Protein AF-A0A1C5BLR6-F1 (afdb_monomer)

Foldseek 3Di:
DDDDLVLLVLLLLQQVQLALCSSCVVVVHDSVVSVVSQVVVQVVLVHHQWDQDPRHIDGDPSVVVSNVVSVVVVVVVVLVVVQVVLVVVLVPDPPQAEAEEEEQDSVVVSVVVVVCCVVPVSYRYHYDHDNDPVVVVVCVVVVVHPYYDYDD

Sequence (152 aa):
MELELRHLKIIRAIAGAGSLTRAATVLGPPQPALSAQLRRIERALGGALFERGRHGVRTTALGELVLERTRIVLPAVSELQREAARFGRNQGEGERKRLRLGGTHGPLLGALVDRLADAAPGTAVTTCASWSERELAEMLKEGRLDFALSGS

Mean predicted aligned error: 10.97 Å

Solvent-accessible surface area (backbone atoms only — not comparable to full-atom values): 8626 Å² total; per-residue (Å²): 121,86,90,48,73,70,56,50,52,50,53,52,42,32,62,74,51,30,20,62,61,56,24,16,71,75,72,66,51,57,44,71,56,48,54,52,51,48,54,52,51,21,62,65,72,74,44,66,38,60,46,80,55,100,86,32,47,43,72,30,76,62,25,48,56,53,48,58,52,43,67,53,51,57,55,53,53,56,46,52,52,51,52,54,56,43,54,64,63,52,72,75,55,84,90,44,57,69,46,30,40,29,22,57,48,56,71,62,50,54,52,51,49,54,53,41,46,72,77,37,75,67,46,37,67,47,78,45,75,41,94,41,71,66,59,52,52,50,35,42,75,71,62,71,26,77,45,68,50,82,83,132

Secondary structure (DSSP, 8-state):
----HHHHHHHHHHHHHTSHHHHHHHH-S-HHHHHHHHHHHHHHTTS-SEEEETTEEEE-HHHHHHHHHHHHHHHHHHHHHHHHHHHHHHTT-TTPPEEEEEES-HHHHHHHHHHHHHH-TT-EEEEEE-S-HHHHHHHHHTTS-SEEE---

Radius of gyration: 20.46 Å; Cα contacts (8 Å, |Δi|>4): 181; chains: 1; bounding box: 45×29×60 Å

Nearest PDB structures (foldseek):
  1ixc-assembly1_B-2  TM=5.440E-01  e=8.383E-10  Cupriavidus necator
  5y2v-assembly1_C  TM=5.882E-01  e=9.262E-09  Synechocystis sp. PCC 6803 substr. Kazusa
  3fxq-assembly1_A  TM=5.449E-01  e=3.588E-09  Comamonas testosteroni
  2esn-assembly1_C  TM=5.027E-01  e=9.964E-07  Pseudomonas aeruginosa
  2esn-assembly1_D  TM=4.967E-01  e=1.652E-06  Pseudomonas aeruginosa

Structure (mmCIF, N/CA/C/O backbone):
data_AF-A0A1C5BLR6-F1
#
_entry.id   AF-A0A1C5BLR6-F1
#
loop_
_atom_site.group_PDB
_atom_site.id
_atom_site.type_symbol
_atom_site.label_atom_id
_atom_site.label_alt_id
_atom_site.label_comp_id
_atom_site.label_asym_id
_atom_site.label_entity_id
_atom_site.label_seq_id
_atom_site.pdbx_PDB_ins_code
_atom_site.Cartn_x
_atom_site.Cartn_y
_atom_site.Cartn_z
_atom_site.occupancy
_atom_site.B_iso_or_equiv
_atom_site.auth_seq_id
_atom_site.auth_comp_id
_atom_site.auth_asym_id
_atom_site.auth_atom_id
_atom_site.pdbx_PDB_model_num
ATOM 1 N N . MET A 1 1 ? 14.077 -12.676 -4.663 1.00 82.38 1 MET A N 1
ATOM 2 C CA . MET A 1 1 ? 13.802 -11.376 -4.010 1.00 82.38 1 MET A CA 1
ATOM 3 C C . MET A 1 1 ? 12.397 -11.467 -3.478 1.00 82.38 1 MET A C 1
ATOM 5 O O . MET A 1 1 ? 11.528 -11.835 -4.255 1.00 82.38 1 MET A O 1
ATOM 9 N N . GLU A 1 2 ? 12.193 -11.166 -2.205 1.00 86.31 2 GLU A N 1
ATOM 10 C CA . GLU A 1 2 ? 10.855 -11.126 -1.621 1.00 86.31 2 GLU A CA 1
ATOM 11 C C . GLU A 1 2 ? 10.142 -9.817 -1.996 1.00 86.31 2 GLU A C 1
ATOM 13 O O . GLU A 1 2 ? 10.771 -8.760 -2.139 1.00 86.31 2 GLU A O 1
ATOM 18 N N . LEU A 1 3 ? 8.836 -9.893 -2.245 1.00 92.75 3 LEU A N 1
ATOM 19 C CA . LEU A 1 3 ? 8.019 -8.725 -2.553 1.00 92.75 3 LEU A CA 1
ATOM 20 C C . LEU A 1 3 ? 7.668 -7.997 -1.249 1.00 92.75 3 LEU A C 1
ATOM 22 O O . LEU A 1 3 ? 7.255 -8.616 -0.281 1.00 92.75 3 LEU A O 1
ATOM 26 N N . GLU A 1 4 ? 7.782 -6.670 -1.238 1.00 95.00 4 GLU A N 1
ATOM 27 C CA . GLU A 1 4 ? 7.568 -5.849 -0.047 1.00 95.00 4 GLU A CA 1
ATOM 28 C C . GLU A 1 4 ? 6.640 -4.677 -0.376 1.00 95.00 4 GLU A C 1
ATOM 30 O O . GLU A 1 4 ? 6.538 -4.247 -1.528 1.00 95.00 4 GLU A O 1
ATOM 35 N N . LEU A 1 5 ? 6.030 -4.065 0.641 1.00 95.00 5 LEU A N 1
ATOM 36 C CA . LEU A 1 5 ? 5.112 -2.932 0.461 1.00 95.00 5 LEU A CA 1
ATOM 37 C C . LEU A 1 5 ? 5.758 -1.731 -0.241 1.00 95.00 5 LEU A C 1
ATOM 39 O O . LEU A 1 5 ? 5.093 -1.022 -0.999 1.00 95.00 5 LEU A O 1
ATOM 43 N N . ARG A 1 6 ? 7.062 -1.504 -0.035 1.00 94.00 6 ARG A N 1
ATOM 44 C CA . ARG A 1 6 ? 7.805 -0.461 -0.762 1.00 94.00 6 ARG A CA 1
ATOM 45 C C . ARG A 1 6 ? 7.823 -0.711 -2.272 1.00 94.00 6 ARG A C 1
ATOM 47 O O . ARG A 1 6 ? 7.756 0.242 -3.040 1.00 94.00 6 ARG A O 1
ATOM 54 N N . HIS A 1 7 ? 7.842 -1.973 -2.703 1.00 96.25 7 HIS A N 1
ATOM 55 C CA . HIS A 1 7 ? 7.795 -2.339 -4.118 1.00 96.25 7 HIS A CA 1
ATOM 56 C C . HIS A 1 7 ? 6.427 -1.999 -4.723 1.00 96.25 7 HIS A C 1
ATOM 58 O O . HIS A 1 7 ? 6.372 -1.412 -5.799 1.00 96.25 7 HIS A O 1
ATOM 64 N N . LEU A 1 8 ? 5.333 -2.244 -3.995 1.00 96.69 8 LEU A N 1
ATOM 65 C CA . LEU A 1 8 ? 3.986 -1.844 -4.426 1.00 96.69 8 LEU A CA 1
ATOM 66 C C . LEU A 1 8 ? 3.841 -0.317 -4.538 1.00 96.69 8 LEU A C 1
ATOM 68 O O . LEU A 1 8 ? 3.275 0.192 -5.506 1.00 96.69 8 LEU A O 1
ATOM 72 N N . LYS A 1 9 ? 4.410 0.435 -3.584 1.00 95.38 9 LYS A N 1
ATOM 73 C CA . LYS A 1 9 ? 4.449 1.908 -3.637 1.00 95.38 9 LYS A CA 1
ATOM 74 C C . LYS A 1 9 ? 5.200 2.412 -4.874 1.00 95.38 9 LYS A C 1
ATOM 76 O O . LYS A 1 9 ? 4.727 3.348 -5.515 1.00 95.38 9 LYS A O 1
ATOM 81 N N . ILE A 1 10 ? 6.317 1.773 -5.229 1.00 96.00 10 ILE A N 1
ATOM 82 C CA . ILE A 1 10 ? 7.096 2.091 -6.434 1.00 96.00 10 ILE A CA 1
ATOM 83 C C . ILE A 1 10 ? 6.279 1.845 -7.705 1.00 96.00 10 ILE A C 1
ATOM 85 O O . ILE A 1 10 ? 6.196 2.738 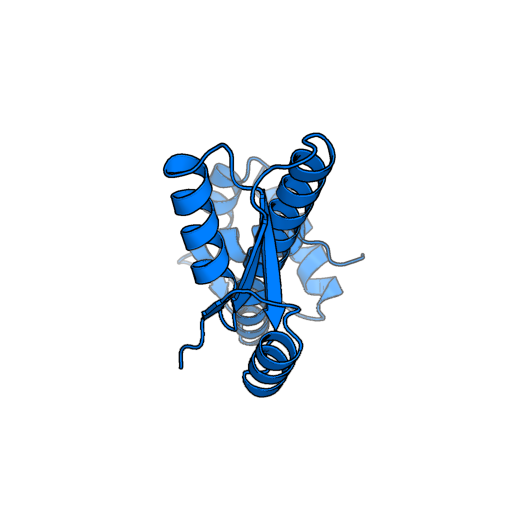-8.543 1.00 96.00 10 ILE A O 1
ATOM 89 N N . ILE A 1 11 ? 5.642 0.676 -7.839 1.00 97.12 11 ILE A N 1
ATOM 90 C CA . ILE A 1 11 ? 4.805 0.347 -9.006 1.00 97.12 11 ILE A CA 1
ATOM 91 C C . ILE A 1 11 ? 3.689 1.389 -9.164 1.00 97.12 11 ILE A C 1
ATOM 93 O O . ILE A 1 11 ? 3.518 1.957 -10.242 1.00 97.12 11 ILE A O 1
ATOM 97 N N . ARG A 1 12 ? 2.977 1.707 -8.073 1.00 96.38 12 ARG A N 1
ATOM 98 C CA . ARG A 1 12 ? 1.915 2.725 -8.070 1.00 96.38 12 ARG A CA 1
ATOM 99 C C . ARG A 1 12 ? 2.431 4.105 -8.483 1.00 96.38 12 ARG A C 1
ATOM 101 O O . ARG A 1 12 ? 1.764 4.796 -9.248 1.00 96.38 12 ARG A O 1
ATOM 108 N N . ALA A 1 13 ? 3.604 4.505 -7.995 1.00 95.56 13 ALA A N 1
ATOM 109 C CA . ALA A 1 13 ? 4.211 5.790 -8.336 1.00 95.56 13 ALA A CA 1
ATOM 110 C C . ALA A 1 13 ? 4.635 5.863 -9.812 1.00 95.56 13 ALA A C 1
ATOM 11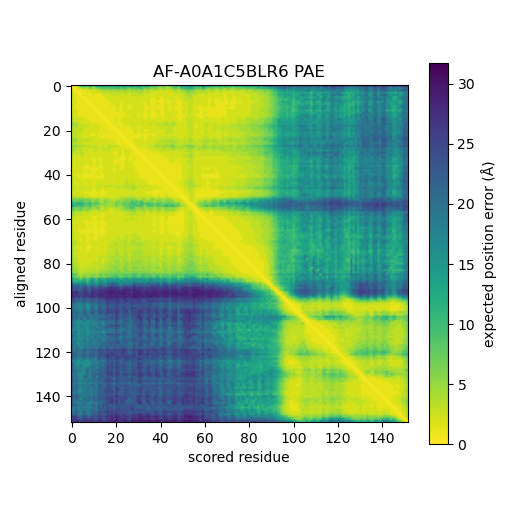2 O O . ALA A 1 13 ? 4.404 6.878 -10.462 1.00 95.56 13 ALA A O 1
ATOM 113 N N . ILE A 1 14 ? 5.198 4.783 -10.363 1.00 96.31 14 ILE A N 1
ATOM 114 C CA . ILE A 1 14 ? 5.566 4.705 -11.784 1.00 96.31 14 ILE A CA 1
ATOM 115 C C . ILE A 1 14 ? 4.321 4.803 -12.670 1.00 96.31 14 ILE A C 1
ATOM 117 O O . ILE A 1 14 ? 4.315 5.589 -13.618 1.00 96.31 14 ILE A O 1
ATOM 121 N N . ALA A 1 15 ? 3.261 4.065 -12.328 1.00 95.88 15 ALA A N 1
ATOM 122 C CA . ALA A 1 15 ? 1.990 4.118 -13.044 1.00 95.88 15 ALA A CA 1
ATOM 123 C C . ALA A 1 15 ? 1.371 5.524 -13.010 1.00 95.88 15 ALA A C 1
ATOM 125 O O . ALA A 1 15 ? 0.982 6.045 -14.051 1.00 95.88 15 ALA A O 1
ATOM 126 N N . GLY A 1 16 ? 1.342 6.169 -11.837 1.00 94.75 16 GLY A N 1
ATOM 127 C CA . GLY A 1 16 ? 0.809 7.526 -11.689 1.00 94.75 16 GLY A CA 1
ATOM 128 C C . GLY A 1 16 ? 1.632 8.592 -12.419 1.00 94.75 16 GLY A C 1
ATOM 129 O O . GLY A 1 16 ? 1.073 9.543 -12.957 1.00 94.75 16 GLY A O 1
ATOM 130 N N . ALA A 1 17 ? 2.956 8.433 -12.484 1.00 94.56 17 ALA A N 1
ATOM 131 C CA . ALA A 1 17 ? 3.832 9.376 -13.172 1.00 94.56 17 ALA A CA 1
ATOM 132 C C . ALA A 1 17 ? 3.834 9.208 -14.702 1.00 94.56 17 ALA A C 1
ATOM 134 O O . ALA A 1 17 ? 4.238 10.131 -15.412 1.00 94.56 17 ALA A O 1
ATOM 135 N N . GLY A 1 18 ? 3.481 8.025 -15.223 1.00 94.00 18 GLY A N 1
ATOM 136 C CA . GLY A 1 18 ? 3.555 7.700 -16.655 1.00 94.00 18 GLY A CA 1
ATOM 137 C C . GLY A 1 18 ? 4.973 7.769 -17.247 1.00 94.00 18 GLY A C 1
ATOM 138 O O . GLY A 1 18 ? 5.158 7.707 -18.460 1.00 94.00 18 GLY A O 1
ATOM 139 N N . SER A 1 19 ? 6.004 7.921 -16.410 1.00 93.94 19 SER A N 1
ATOM 140 C CA . SER A 1 19 ? 7.408 8.017 -16.810 1.00 93.94 19 SER A CA 1
ATOM 141 C C . SER A 1 19 ? 8.315 7.587 -15.663 1.00 93.94 19 SER A C 1
ATOM 143 O O . SER A 1 19 ? 8.164 8.063 -14.539 1.00 93.94 19 SER A O 1
ATOM 145 N N . LEU A 1 20 ? 9.309 6.740 -15.957 1.00 92.81 20 LEU A N 1
ATOM 146 C CA . LEU A 1 20 ? 10.329 6.358 -14.974 1.00 92.81 20 LEU A CA 1
ATOM 147 C C . LEU A 1 20 ? 11.141 7.562 -14.491 1.00 92.81 20 LEU A C 1
ATOM 149 O O . LEU A 1 20 ? 11.496 7.612 -13.321 1.00 92.81 20 LEU A O 1
ATOM 153 N N . THR A 1 21 ? 11.436 8.520 -15.370 1.00 93.75 21 THR A N 1
ATOM 154 C CA . THR A 1 21 ? 12.197 9.719 -14.997 1.00 93.75 21 THR A CA 1
ATOM 155 C C . THR A 1 21 ? 11.393 10.581 -14.033 1.00 93.75 21 THR A C 1
ATOM 157 O O . THR A 1 21 ? 11.902 10.944 -12.980 1.00 93.75 21 THR A O 1
ATOM 160 N N . ARG A 1 22 ? 10.110 10.833 -14.332 1.00 94.19 22 ARG A N 1
ATOM 161 C CA . ARG A 1 22 ? 9.229 11.587 -13.424 1.00 94.19 22 ARG A CA 1
ATOM 162 C C . ARG A 1 22 ? 9.022 10.855 -12.097 1.00 94.19 22 ARG A C 1
ATOM 164 O O . ARG A 1 22 ? 9.083 11.476 -11.043 1.00 94.19 22 ARG A O 1
ATOM 171 N N . ALA A 1 23 ? 8.838 9.536 -12.135 1.00 94.69 23 ALA A N 1
ATOM 172 C CA . ALA A 1 23 ? 8.724 8.726 -10.926 1.00 94.69 23 ALA A CA 1
ATOM 173 C C . ALA A 1 23 ? 9.998 8.785 -10.068 1.00 94.69 23 ALA A C 1
ATOM 175 O O . ALA A 1 23 ? 9.899 8.893 -8.852 1.00 94.69 23 ALA A O 1
ATOM 176 N N . ALA A 1 24 ? 11.183 8.760 -10.684 1.00 94.19 24 ALA A N 1
ATOM 177 C CA . ALA A 1 24 ? 12.465 8.893 -9.993 1.00 94.19 24 ALA A CA 1
ATOM 178 C C . ALA A 1 24 ? 12.597 10.246 -9.279 1.00 94.19 24 ALA A C 1
ATOM 180 O O . ALA A 1 24 ? 12.972 10.277 -8.111 1.00 94.19 24 ALA A O 1
ATOM 181 N N . THR A 1 25 ? 12.197 11.343 -9.931 1.00 93.44 25 THR A N 1
ATOM 182 C CA . THR A 1 25 ? 12.179 12.681 -9.317 1.00 93.44 25 THR A CA 1
ATOM 183 C C . THR A 1 25 ? 11.288 12.740 -8.075 1.00 93.44 25 THR A C 1
ATOM 185 O O . THR A 1 25 ? 11.656 13.374 -7.094 1.00 93.44 25 THR A O 1
ATOM 188 N N . VAL A 1 26 ? 10.136 12.064 -8.096 1.00 91.94 26 VAL A N 1
ATOM 189 C CA . VAL A 1 26 ? 9.197 12.045 -6.961 1.00 91.94 26 VAL A CA 1
ATOM 190 C C . VAL A 1 26 ? 9.660 11.105 -5.847 1.00 91.94 26 VAL A C 1
ATOM 192 O O . VAL A 1 26 ? 9.490 11.407 -4.670 1.00 91.94 26 VAL A O 1
ATOM 195 N N . LEU A 1 27 ? 10.217 9.946 -6.203 1.00 93.12 27 LEU A N 1
ATOM 196 C CA . LEU A 1 27 ? 10.600 8.920 -5.235 1.00 93.12 27 LEU A CA 1
ATOM 197 C C . LEU A 1 27 ? 11.959 9.195 -4.578 1.00 93.12 27 LEU A C 1
ATOM 199 O O . LEU A 1 27 ? 12.185 8.701 -3.476 1.00 93.12 27 LEU A O 1
ATOM 203 N N . GLY A 1 28 ? 12.856 9.930 -5.245 1.00 92.31 28 GLY A N 1
ATOM 204 C CA . GLY A 1 28 ? 14.197 10.282 -4.762 1.00 92.31 28 GLY A CA 1
ATOM 205 C C . GLY A 1 28 ? 15.364 9.520 -5.416 1.00 92.31 28 GLY A C 1
ATOM 206 O O . GLY A 1 28 ? 16.384 10.147 -5.704 1.00 92.31 28 GLY A O 1
ATOM 207 N N . PRO A 1 29 ? 15.282 8.198 -5.686 1.00 92.56 29 PRO A N 1
ATOM 208 C CA . PRO A 1 29 ? 16.370 7.474 -6.335 1.00 92.56 29 PRO A CA 1
ATOM 209 C C . PRO A 1 29 ? 16.663 7.968 -7.757 1.00 92.56 29 PRO A C 1
ATOM 211 O O . PRO A 1 29 ? 15.729 8.277 -8.498 1.00 92.56 29 PRO A O 1
ATOM 214 N N . PRO A 1 30 ? 17.930 7.915 -8.212 1.00 95.88 30 PRO A N 1
ATOM 215 C CA . PRO A 1 30 ? 18.266 8.126 -9.615 1.00 95.88 30 PRO A CA 1
ATOM 216 C C . PRO A 1 30 ? 17.498 7.168 -10.536 1.00 95.88 30 PRO A C 1
ATOM 218 O O . PRO A 1 30 ? 17.307 5.991 -10.215 1.00 95.88 30 PRO A O 1
ATOM 221 N N . GLN A 1 31 ? 17.118 7.636 -11.728 1.00 94.06 31 GLN A N 1
ATOM 222 C CA . GLN A 1 31 ? 16.354 6.837 -12.695 1.00 94.06 31 GLN A CA 1
ATOM 223 C C . GLN A 1 31 ? 16.986 5.461 -13.013 1.00 94.06 31 GLN A C 1
ATOM 225 O O . GLN A 1 31 ? 16.231 4.483 -13.067 1.00 94.06 31 GLN A O 1
ATOM 230 N N . PRO A 1 32 ? 18.321 5.311 -13.156 1.00 95.75 32 PRO A N 1
ATOM 231 C CA . PRO A 1 32 ? 18.928 3.998 -13.376 1.00 95.75 32 PRO A CA 1
ATOM 232 C C . PRO A 1 32 ? 18.702 3.027 -12.210 1.00 95.75 32 PRO A C 1
ATOM 234 O O . PRO A 1 32 ? 18.428 1.845 -12.440 1.00 95.75 32 PRO A O 1
ATOM 237 N N . ALA A 1 33 ? 18.747 3.524 -10.969 1.00 95.81 33 ALA A N 1
ATOM 238 C CA . ALA A 1 33 ? 18.487 2.735 -9.768 1.00 95.81 33 ALA A CA 1
ATOM 239 C C . ALA A 1 33 ? 17.014 2.307 -9.699 1.00 95.81 33 ALA A C 1
ATOM 241 O O . ALA A 1 33 ? 16.726 1.123 -9.511 1.00 95.81 33 ALA A O 1
ATOM 242 N N 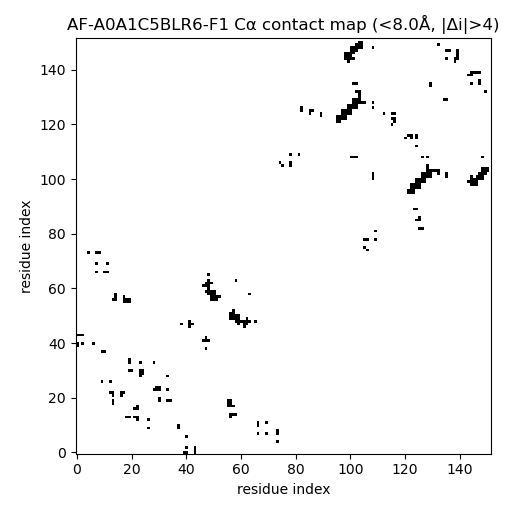. LEU A 1 34 ? 16.083 3.233 -9.963 1.00 95.31 34 LEU A N 1
ATOM 243 C CA . LEU A 1 34 ? 14.652 2.926 -10.034 1.00 95.31 34 LEU A CA 1
ATOM 244 C C . LEU A 1 34 ? 14.352 1.891 -11.129 1.00 95.31 34 LEU A C 1
ATOM 246 O O . LEU A 1 34 ? 13.611 0.934 -10.909 1.00 95.31 34 LEU A O 1
ATOM 250 N N . SER A 1 35 ? 14.979 2.031 -12.300 1.00 95.31 35 SER A N 1
ATOM 251 C CA . SER A 1 35 ? 14.852 1.068 -13.392 1.00 95.31 35 SER A CA 1
ATOM 252 C C . SER A 1 35 ? 15.399 -0.312 -13.018 1.00 95.31 35 SER A C 1
ATOM 254 O O . SER A 1 35 ? 14.836 -1.319 -13.443 1.00 95.31 35 SER A O 1
ATOM 256 N N . ALA A 1 36 ? 16.511 -0.386 -12.284 1.00 96.12 36 ALA A N 1
ATOM 257 C CA . ALA A 1 36 ? 17.072 -1.654 -11.828 1.00 96.12 36 ALA A CA 1
ATOM 258 C C . ALA A 1 36 ? 16.171 -2.326 -10.785 1.00 96.12 36 ALA A C 1
ATOM 260 O O . ALA A 1 36 ? 15.965 -3.540 -10.842 1.00 96.12 36 ALA A O 1
ATOM 261 N N . GLN A 1 37 ? 15.593 -1.539 -9.875 1.00 96.00 37 GLN A N 1
ATOM 262 C CA . GLN A 1 37 ? 14.639 -2.026 -8.887 1.00 96.00 37 GLN A CA 1
ATOM 263 C C . GLN A 1 37 ? 13.356 -2.540 -9.546 1.00 96.00 37 GLN A C 1
ATOM 265 O O . GLN A 1 37 ? 12.930 -3.649 -9.231 1.00 96.00 37 GLN A O 1
ATOM 270 N N . LEU A 1 38 ? 12.800 -1.809 -10.520 1.00 96.31 38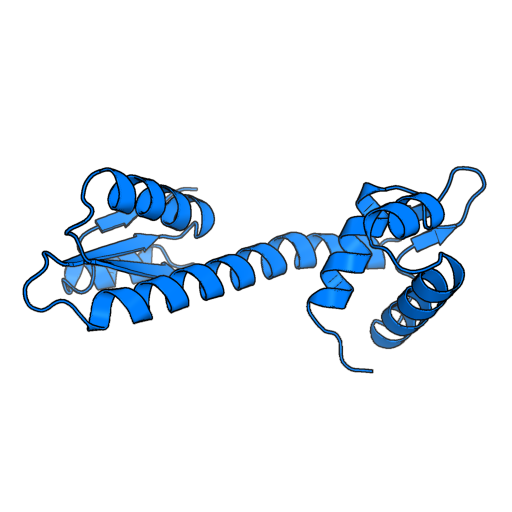 LEU A N 1
ATOM 271 C CA . LEU A 1 38 ? 11.640 -2.263 -11.290 1.00 96.31 38 LEU A CA 1
ATOM 272 C C . LEU A 1 38 ? 11.910 -3.613 -11.969 1.00 96.31 38 LEU A C 1
ATOM 274 O O . LEU A 1 38 ? 11.138 -4.544 -11.782 1.00 96.31 38 LEU A O 1
ATOM 278 N N . ARG A 1 39 ? 13.055 -3.777 -12.644 1.00 96.25 39 ARG A N 1
ATOM 279 C CA . ARG A 1 39 ? 13.419 -5.064 -13.268 1.00 96.25 39 ARG A CA 1
ATOM 280 C C . ARG A 1 39 ? 13.534 -6.216 -12.269 1.00 96.25 39 ARG A C 1
ATOM 282 O O . ARG A 1 39 ? 13.329 -7.374 -12.624 1.00 96.25 39 ARG A O 1
ATOM 289 N N . ARG A 1 40 ? 13.947 -5.948 -11.026 1.00 96.88 40 ARG A N 1
ATOM 290 C CA . ARG A 1 40 ? 13.982 -6.978 -9.972 1.00 96.88 40 ARG A CA 1
ATOM 291 C C . ARG A 1 40 ? 12.569 -7.369 -9.546 1.00 96.88 40 ARG A C 1
ATOM 293 O O . ARG A 1 40 ? 12.321 -8.554 -9.353 1.00 96.88 40 ARG A O 1
ATOM 300 N N . ILE A 1 41 ? 11.676 -6.389 -9.425 1.00 97.31 41 ILE A N 1
ATOM 301 C CA . ILE A 1 41 ? 10.258 -6.585 -9.101 1.00 97.31 41 ILE A CA 1
ATOM 302 C C . ILE A 1 41 ? 9.569 -7.399 -10.197 1.00 97.31 41 ILE A C 1
ATOM 304 O O . ILE A 1 41 ? 8.970 -8.422 -9.898 1.00 97.31 41 ILE A O 1
ATOM 308 N N . GLU A 1 42 ? 9.737 -7.005 -11.457 1.00 97.06 42 GLU A N 1
ATOM 309 C CA . GLU A 1 42 ? 9.185 -7.702 -12.626 1.00 97.06 42 GLU A CA 1
ATOM 310 C C . GLU A 1 42 ? 9.628 -9.167 -12.680 1.00 97.06 42 GLU A C 1
ATOM 312 O O . GLU A 1 42 ? 8.806 -10.063 -12.845 1.00 97.06 42 GLU A O 1
ATOM 317 N N . ARG A 1 43 ? 10.915 -9.444 -12.428 1.00 96.19 43 ARG A N 1
ATOM 318 C CA . ARG A 1 43 ? 11.410 -10.827 -12.335 1.00 96.19 43 ARG A CA 1
ATOM 319 C C . ARG A 1 43 ? 10.789 -11.616 -11.188 1.00 96.19 43 ARG A C 1
ATOM 321 O O . ARG A 1 43 ? 10.512 -12.794 -11.363 1.00 96.19 43 ARG A O 1
ATOM 328 N N . ALA A 1 44 ? 10.590 -10.996 -10.027 1.00 95.50 44 ALA A N 1
ATOM 329 C CA . ALA A 1 44 ? 9.950 -11.663 -8.894 1.00 95.50 44 ALA A CA 1
ATOM 330 C C . ALA A 1 44 ? 8.460 -11.952 -9.147 1.00 95.50 44 ALA A C 1
ATOM 332 O O . ALA A 1 44 ? 7.928 -12.902 -8.588 1.00 95.50 44 ALA A O 1
ATOM 333 N N . LEU A 1 45 ? 7.808 -11.151 -9.993 1.00 95.50 45 LEU A N 1
ATOM 334 C CA . LEU A 1 45 ? 6.398 -11.287 -10.364 1.00 95.50 45 LEU A CA 1
ATOM 335 C C . LEU A 1 45 ? 6.180 -12.083 -11.661 1.00 95.50 45 LEU A C 1
ATOM 337 O O . LEU A 1 45 ? 5.042 -12.251 -12.085 1.00 95.50 45 LEU A O 1
ATOM 341 N N . GLY A 1 46 ? 7.253 -12.573 -12.288 1.00 96.00 46 GLY A N 1
ATOM 342 C CA . GLY A 1 46 ? 7.184 -13.430 -13.471 1.00 96.00 46 GLY A CA 1
ATOM 343 C C . GLY A 1 46 ? 6.924 -12.704 -14.795 1.00 96.00 46 GLY A C 1
ATOM 344 O O . GLY A 1 46 ? 6.686 -13.369 -15.798 1.00 96.00 46 GLY A O 1
ATOM 345 N N . GLY A 1 47 ? 6.987 -11.369 -14.844 1.00 96.81 47 GLY A N 1
ATOM 346 C CA . GLY A 1 47 ? 6.737 -10.637 -16.085 1.00 96.81 47 GLY A CA 1
ATOM 347 C C . GLY A 1 47 ? 6.916 -9.125 -15.994 1.00 96.81 47 GLY A C 1
ATOM 348 O O . GLY A 1 47 ? 7.003 -8.545 -14.910 1.00 96.81 47 GLY A O 1
ATOM 349 N N . ALA A 1 48 ? 6.970 -8.483 -17.162 1.00 97.75 48 ALA A N 1
ATOM 350 C CA . ALA A 1 48 ? 7.014 -7.029 -17.265 1.00 97.75 48 ALA A CA 1
ATOM 351 C C . ALA A 1 48 ? 5.692 -6.423 -16.774 1.00 97.75 48 ALA A C 1
ATOM 353 O O . ALA A 1 48 ? 4.614 -6.850 -17.190 1.00 97.75 48 ALA A O 1
ATOM 354 N N . LEU A 1 49 ? 5.777 -5.411 -15.913 1.00 97.88 49 LEU A N 1
ATOM 355 C CA . LEU A 1 49 ? 4.611 -4.658 -15.437 1.00 97.88 49 LEU A CA 1
ATOM 356 C C . LEU A 1 49 ? 4.342 -3.435 -16.315 1.00 97.88 49 LEU A C 1
ATOM 358 O O . LEU A 1 49 ? 3.222 -2.923 -16.349 1.00 97.88 49 LEU A O 1
ATOM 362 N N . PHE A 1 50 ? 5.378 -2.960 -17.010 1.00 97.50 50 PHE A N 1
ATOM 363 C CA . PHE A 1 50 ? 5.302 -1.783 -17.857 1.00 97.50 50 PHE A CA 1
ATOM 364 C C . PHE A 1 50 ? 5.989 -1.999 -19.204 1.00 97.50 50 PHE A C 1
ATOM 366 O O . PHE A 1 50 ? 7.106 -2.509 -19.282 1.00 97.50 50 PHE A O 1
ATOM 373 N N . GLU A 1 51 ? 5.361 -1.495 -20.257 1.00 94.81 51 GLU A N 1
ATOM 374 C CA . GLU A 1 51 ? 5.947 -1.325 -21.580 1.00 94.81 51 GLU A CA 1
ATOM 375 C C . GLU A 1 51 ? 6.505 0.089 -21.727 1.00 94.81 51 GLU A C 1
ATOM 377 O O . GLU A 1 51 ? 5.872 1.079 -21.346 1.00 94.81 51 GLU A O 1
ATOM 382 N N . ARG A 1 52 ? 7.710 0.196 -22.293 1.00 89.31 52 ARG A N 1
ATOM 383 C CA . ARG A 1 52 ? 8.353 1.482 -22.579 1.00 89.31 52 ARG A CA 1
ATOM 384 C C . ARG A 1 52 ? 8.080 1.874 -24.020 1.00 89.31 52 ARG A C 1
ATOM 386 O O . ARG A 1 52 ? 8.286 1.075 -24.925 1.00 89.31 52 ARG A O 1
ATOM 393 N N . GLY A 1 53 ? 7.697 3.126 -24.231 1.00 84.56 53 GLY A N 1
ATOM 394 C CA . GLY A 1 53 ? 7.520 3.687 -25.563 1.00 84.56 53 GLY A CA 1
ATOM 395 C C . GLY A 1 53 ? 7.939 5.148 -25.635 1.00 84.56 53 GLY A C 1
ATOM 396 O O . GLY A 1 53 ? 8.310 5.769 -24.639 1.00 84.56 53 GLY A O 1
ATOM 397 N N . ARG A 1 54 ? 7.819 5.725 -26.834 1.00 78.94 54 ARG A N 1
ATOM 398 C CA . ARG A 1 54 ? 8.150 7.134 -27.119 1.00 78.94 54 ARG A CA 1
ATOM 399 C C . ARG A 1 54 ? 7.413 8.155 -26.236 1.00 78.94 54 ARG A C 1
ATOM 401 O O . ARG A 1 54 ? 7.874 9.278 -26.090 1.00 78.94 54 ARG A O 1
ATOM 408 N N . HIS A 1 55 ? 6.284 7.766 -25.642 1.00 79.56 55 HIS A N 1
ATOM 409 C CA . HIS A 1 55 ? 5.453 8.623 -24.789 1.00 79.56 55 HIS A CA 1
ATOM 410 C C . HIS A 1 55 ? 5.594 8.332 -23.284 1.00 79.56 55 HIS A C 1
ATOM 412 O O . HIS A 1 55 ? 4.842 8.888 -22.488 1.00 79.56 55 HIS A O 1
ATOM 418 N N . GLY A 1 56 ? 6.547 7.487 -22.874 1.00 88.38 56 GLY A N 1
ATOM 419 C CA . GLY A 1 56 ? 6.764 7.129 -21.470 1.00 88.38 56 GLY A CA 1
ATOM 420 C C . GLY A 1 56 ? 6.514 5.649 -21.199 1.00 88.38 56 GLY A C 1
ATOM 421 O O . GLY A 1 56 ? 6.989 4.796 -21.950 1.00 88.38 56 GLY A O 1
ATOM 422 N N . VAL A 1 57 ? 5.810 5.344 -20.107 1.00 92.88 57 VAL A N 1
ATOM 423 C CA . VAL A 1 57 ? 5.455 3.967 -19.736 1.00 92.88 57 VAL A CA 1
ATOM 424 C C . VAL A 1 57 ? 3.957 3.718 -19.784 1.00 92.88 57 VAL A C 1
ATOM 426 O O . VAL A 1 57 ? 3.168 4.560 -19.362 1.00 92.88 57 VAL A O 1
ATOM 429 N N . ARG A 1 58 ? 3.580 2.536 -20.272 1.00 94.12 58 ARG A N 1
ATOM 430 C CA . ARG A 1 58 ? 2.210 2.011 -20.251 1.00 94.12 58 ARG A CA 1
ATOM 431 C C . ARG A 1 58 ? 2.174 0.726 -19.438 1.00 94.12 58 ARG A C 1
ATOM 433 O O . ARG A 1 58 ? 3.161 0.001 -19.408 1.00 94.12 58 ARG A O 1
ATOM 440 N N . THR A 1 59 ? 1.070 0.465 -18.756 1.00 96.62 59 THR A N 1
ATOM 441 C CA . THR A 1 59 ? 0.875 -0.770 -17.990 1.00 96.62 59 THR A CA 1
ATOM 442 C C . THR A 1 59 ? 0.642 -1.950 -18.924 1.00 96.62 59 THR A C 1
ATOM 444 O O . THR A 1 59 ? -0.040 -1.813 -19.935 1.00 96.62 59 THR A O 1
ATOM 447 N N . THR A 1 60 ? 1.215 -3.102 -18.586 1.00 98.06 60 THR A N 1
ATOM 448 C CA . THR A 1 60 ? 0.845 -4.389 -19.194 1.00 98.06 60 THR A CA 1
ATOM 449 C C . THR A 1 60 ? -0.389 -4.960 -18.490 1.00 98.06 60 THR A C 1
ATOM 451 O O . THR A 1 60 ? -0.751 -4.490 -17.410 1.00 98.06 60 THR A O 1
ATOM 454 N N . ALA A 1 61 ? -0.977 -6.038 -19.019 1.00 97.69 61 ALA A N 1
ATOM 455 C CA . ALA A 1 61 ? -2.054 -6.766 -18.334 1.00 97.69 61 ALA A CA 1
ATOM 456 C C . ALA A 1 61 ? -1.637 -7.263 -16.932 1.00 97.69 61 ALA A C 1
ATOM 458 O O . ALA A 1 61 ? -2.399 -7.164 -15.970 1.00 97.69 61 ALA A O 1
ATOM 459 N N . LEU A 1 62 ? -0.393 -7.740 -16.781 1.00 97.75 62 LEU A N 1
ATOM 460 C CA . LEU A 1 62 ? 0.151 -8.104 -15.468 1.00 97.75 62 LEU A CA 1
ATOM 461 C C . LEU A 1 62 ? 0.290 -6.870 -14.562 1.00 97.75 62 LEU A C 1
ATOM 463 O O . LEU A 1 62 ? -0.037 -6.929 -13.377 1.00 97.75 62 LEU A O 1
ATOM 467 N N . GLY A 1 63 ? 0.752 -5.745 -15.115 1.00 97.88 63 GLY A N 1
ATOM 468 C CA . GLY A 1 63 ? 0.834 -4.467 -14.411 1.00 97.88 63 GLY A CA 1
ATOM 469 C C . GLY A 1 63 ? -0.517 -3.986 -13.887 1.00 97.88 63 GLY A C 1
ATOM 470 O O . GLY A 1 63 ? -0.601 -3.556 -12.737 1.00 97.88 63 GLY A O 1
ATOM 471 N N . GLU A 1 64 ? -1.571 -4.096 -14.693 1.00 97.88 64 GLU A N 1
ATOM 472 C CA . GLU A 1 64 ? -2.944 -3.746 -14.316 1.00 97.88 64 GLU A CA 1
ATOM 473 C C . GLU A 1 64 ? -3.442 -4.599 -13.150 1.00 97.88 64 GLU A C 1
ATOM 475 O O . GLU A 1 64 ? -3.838 -4.043 -12.123 1.00 97.88 64 GLU A O 1
ATOM 480 N N . LEU A 1 65 ? -3.299 -5.925 -13.243 1.00 97.25 65 LEU A N 1
ATOM 481 C CA . LEU A 1 65 ? -3.649 -6.847 -12.160 1.00 97.25 65 LEU A CA 1
ATOM 482 C C . LEU A 1 65 ? -2.917 -6.490 -10.857 1.00 97.25 65 LEU A C 1
ATOM 484 O O . LEU A 1 65 ? -3.521 -6.415 -9.784 1.00 97.25 65 LEU A O 1
ATOM 488 N N . VAL A 1 66 ? -1.608 -6.236 -10.928 1.00 97.38 66 VAL A N 1
ATOM 489 C CA . VAL A 1 66 ? -0.806 -5.884 -9.747 1.00 97.38 66 VAL A CA 1
ATOM 490 C C . VAL A 1 66 ? -1.232 -4.535 -9.165 1.00 97.38 66 VAL A C 1
ATOM 492 O O . VAL A 1 66 ? -1.293 -4.381 -7.940 1.00 97.38 66 VAL A O 1
ATOM 495 N N . LEU A 1 67 ? -1.555 -3.554 -10.008 1.00 97.25 67 LEU A N 1
ATOM 496 C CA . LEU A 1 67 ? -2.033 -2.242 -9.572 1.00 97.25 67 LEU A CA 1
ATOM 497 C C . LEU A 1 67 ? -3.404 -2.322 -8.900 1.00 97.25 67 LEU A C 1
ATOM 499 O O . LEU A 1 67 ? -3.598 -1.679 -7.869 1.00 97.25 67 LEU A O 1
ATOM 503 N N . GLU A 1 68 ? -4.329 -3.129 -9.417 1.00 94.31 68 GLU A N 1
ATOM 504 C CA . GLU A 1 68 ? -5.623 -3.378 -8.776 1.00 94.31 68 GLU A CA 1
ATOM 505 C C . GLU A 1 68 ? -5.457 -3.950 -7.371 1.00 94.31 68 GLU A C 1
ATOM 507 O O . GLU A 1 68 ? -6.006 -3.407 -6.412 1.0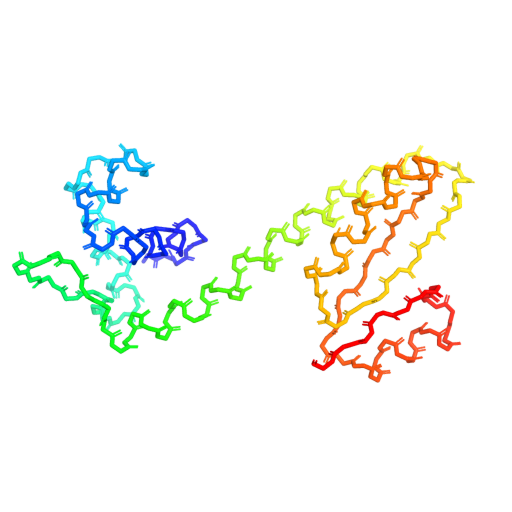0 94.31 68 GLU A O 1
ATOM 512 N N . ARG A 1 69 ? -4.615 -4.976 -7.206 1.00 93.50 69 ARG A N 1
ATOM 513 C CA . ARG A 1 69 ? -4.340 -5.544 -5.875 1.00 93.50 69 ARG A CA 1
ATOM 514 C C . ARG A 1 69 ? -3.615 -4.555 -4.964 1.00 93.50 69 ARG A C 1
ATOM 516 O O . ARG A 1 69 ? -3.933 -4.451 -3.781 1.00 93.50 69 ARG A O 1
ATOM 523 N N . THR A 1 70 ? -2.708 -3.753 -5.515 1.00 93.75 70 THR A N 1
ATOM 524 C CA . THR A 1 70 ? -2.002 -2.693 -4.779 1.00 93.75 70 THR A CA 1
ATOM 525 C C . THR A 1 70 ? -2.956 -1.639 -4.207 1.00 93.75 70 THR A C 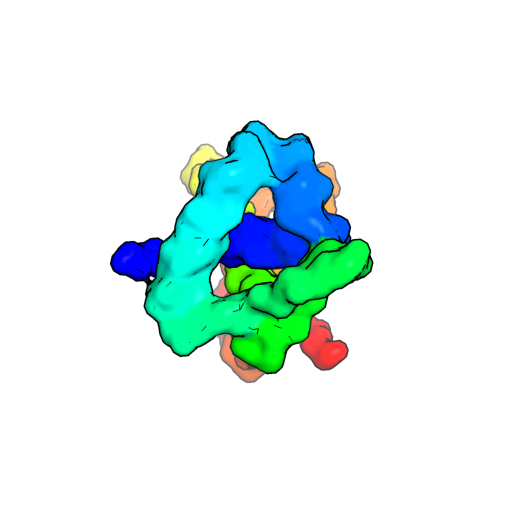1
ATOM 527 O O . THR A 1 70 ? -2.712 -1.138 -3.104 1.00 93.75 70 THR A O 1
ATOM 530 N N . ARG A 1 71 ? -4.047 -1.308 -4.916 1.00 87.00 71 ARG A N 1
ATOM 531 C CA . ARG A 1 71 ? -5.077 -0.363 -4.442 1.00 87.00 71 ARG A CA 1
ATOM 532 C C . ARG A 1 71 ? -5.818 -0.861 -3.201 1.00 87.00 71 ARG A C 1
ATOM 534 O O . ARG A 1 71 ? -6.293 -0.027 -2.448 1.00 87.00 71 ARG A O 1
ATOM 541 N N . ILE A 1 72 ? -5.867 -2.171 -2.965 1.00 85.25 72 ILE A N 1
ATOM 542 C CA . ILE A 1 72 ? -6.505 -2.774 -1.785 1.00 85.25 72 ILE A CA 1
ATOM 543 C C . ILE A 1 72 ? -5.490 -2.923 -0.642 1.00 85.25 72 ILE A C 1
ATOM 545 O O . ILE A 1 72 ? -5.744 -2.512 0.488 1.00 85.25 72 ILE A O 1
ATOM 549 N N . VAL A 1 73 ? -4.301 -3.460 -0.941 1.00 88.88 73 VAL A N 1
ATOM 550 C CA . VAL A 1 73 ? -3.295 -3.809 0.078 1.00 88.88 73 VAL A CA 1
ATOM 551 C C . VAL A 1 73 ? -2.718 -2.577 0.780 1.00 88.88 73 VAL A C 1
ATOM 553 O O . VAL A 1 73 ? -2.584 -2.569 2.002 1.00 88.88 73 VAL A O 1
ATOM 556 N N . LEU A 1 74 ? -2.354 -1.522 0.039 1.00 88.81 74 LEU A N 1
ATOM 557 C CA . LEU A 1 74 ? -1.694 -0.359 0.648 1.00 88.81 74 LEU A CA 1
ATOM 558 C C . LEU A 1 74 ? -2.599 0.404 1.637 1.00 88.81 74 LEU A C 1
ATOM 560 O O . LEU A 1 74 ? -2.102 0.763 2.711 1.00 88.81 74 LEU A O 1
ATOM 564 N N . PRO A 1 75 ? -3.889 0.655 1.336 1.00 84.31 75 PRO A N 1
ATOM 565 C CA . PRO A 1 75 ? -4.814 1.214 2.318 1.00 84.31 75 PRO A CA 1
ATOM 566 C C . PRO A 1 75 ? -5.017 0.314 3.535 1.00 84.31 75 PRO A C 1
ATOM 568 O O . PRO A 1 75 ? -4.908 0.824 4.645 1.00 84.31 75 PRO A O 1
ATOM 571 N N . ALA A 1 76 ? -5.208 -0.997 3.341 1.00 80.00 76 ALA A N 1
ATOM 572 C CA . ALA A 1 76 ? -5.425 -1.945 4.437 1.00 80.00 76 ALA A CA 1
ATOM 573 C C . ALA A 1 76 ? -4.256 -1.965 5.435 1.00 80.00 76 ALA A C 1
ATOM 575 O O . ALA A 1 76 ? -4.460 -1.911 6.643 1.00 80.00 76 ALA A O 1
ATOM 576 N N . VAL A 1 77 ? -3.008 -1.947 4.948 1.00 85.38 77 VAL A N 1
ATOM 577 C CA . VAL A 1 77 ? -1.842 -1.841 5.842 1.00 85.38 77 VAL A CA 1
ATOM 578 C C . VAL A 1 77 ? -1.809 -0.496 6.566 1.00 85.38 77 VAL A C 1
ATOM 580 O O . VAL A 1 77 ? -1.493 -0.437 7.752 1.00 85.38 77 VAL A O 1
ATOM 583 N N . SER A 1 78 ? -2.124 0.594 5.862 1.00 81.06 78 SER A N 1
ATOM 584 C CA . SER A 1 78 ? -2.133 1.927 6.478 1.00 81.06 78 SER A CA 1
ATOM 585 C C . SER A 1 78 ? -3.195 2.024 7.576 1.00 81.06 78 SER A C 1
ATOM 587 O O . SER A 1 78 ? -2.996 2.707 8.576 1.00 81.06 78 SER A O 1
ATOM 589 N N . GLU A 1 79 ? -4.322 1.344 7.390 1.00 77.12 79 GLU A N 1
ATOM 590 C CA . GLU A 1 79 ? -5.383 1.228 8.379 1.00 77.12 79 GLU A CA 1
ATOM 591 C C . GLU A 1 79 ? -4.950 0.408 9.587 1.00 77.12 79 GLU A C 1
ATOM 593 O O . GLU A 1 79 ? -4.984 0.939 10.693 1.00 77.12 79 GLU A O 1
ATOM 598 N N . LEU A 1 80 ? -4.406 -0.791 9.372 1.00 78.81 80 LEU A N 1
ATOM 599 C CA . LEU A 1 80 ? -3.842 -1.624 10.435 1.00 78.81 80 LEU A CA 1
ATOM 600 C C . LEU A 1 80 ? -2.843 -0.843 11.304 1.00 78.81 80 LEU A C 1
ATOM 602 O O . LEU A 1 80 ? -2.883 -0.918 12.530 1.00 78.81 80 LEU A O 1
ATOM 606 N N . GLN A 1 81 ? -1.968 -0.043 10.686 1.00 81.69 81 GLN A N 1
ATOM 607 C CA . GLN A 1 81 ? -1.018 0.803 11.416 1.00 81.69 81 GLN A CA 1
ATOM 608 C C . GLN A 1 81 ? -1.714 1.869 12.275 1.00 81.69 81 GLN A C 1
ATOM 610 O O . GLN A 1 81 ? -1.299 2.107 13.411 1.00 81.69 81 GLN A O 1
ATOM 615 N N . ARG A 1 82 ? -2.774 2.509 11.759 1.00 74.25 82 ARG A N 1
ATOM 616 C CA . ARG A 1 82 ? -3.563 3.493 12.520 1.00 74.25 82 ARG A CA 1
ATOM 617 C C . ARG A 1 82 ? -4.299 2.840 13.686 1.00 74.25 82 ARG A C 1
ATOM 619 O O . ARG A 1 82 ? -4.275 3.389 14.786 1.00 74.25 82 ARG A O 1
ATOM 626 N N . GLU A 1 83 ? -4.924 1.691 13.462 1.00 71.12 83 GLU A N 1
ATOM 627 C CA . GLU A 1 83 ? -5.654 0.942 14.489 1.00 71.12 83 GLU A CA 1
ATOM 628 C C . GLU A 1 83 ? -4.727 0.478 15.612 1.00 71.12 83 GLU A C 1
ATOM 630 O O . GLU A 1 83 ? -5.001 0.748 16.781 1.00 71.12 83 GLU A O 1
ATOM 635 N N . ALA A 1 84 ? -3.580 -0.115 15.271 1.00 73.44 84 ALA A N 1
ATOM 636 C CA . ALA A 1 84 ? -2.582 -0.538 16.250 1.00 73.44 84 ALA A CA 1
ATOM 637 C C . ALA A 1 84 ? -2.058 0.644 17.087 1.00 73.44 84 ALA A C 1
ATOM 639 O O . ALA A 1 84 ? -1.958 0.552 18.313 1.00 73.44 84 ALA A O 1
ATOM 640 N N . ALA A 1 85 ? -1.785 1.788 16.449 1.00 74.06 85 ALA A N 1
ATOM 641 C CA . ALA A 1 85 ? -1.343 2.991 17.150 1.00 74.06 85 ALA A CA 1
ATOM 642 C C . ALA A 1 85 ? -2.419 3.550 18.100 1.00 74.06 85 ALA A C 1
ATOM 644 O O . ALA A 1 85 ? -2.092 4.044 19.179 1.00 74.06 85 ALA A O 1
ATOM 645 N N . ARG A 1 86 ? -3.703 3.472 17.721 1.00 67.25 86 ARG A N 1
ATOM 646 C CA . ARG A 1 86 ? -4.831 3.857 18.587 1.00 67.25 86 ARG A CA 1
ATOM 647 C C . ARG A 1 86 ? -4.989 2.891 19.761 1.00 67.25 86 ARG A C 1
ATOM 649 O O . ARG A 1 86 ? -5.134 3.344 20.892 1.00 67.25 86 ARG A O 1
ATOM 656 N N . PHE A 1 87 ? -4.895 1.586 19.511 1.00 67.31 87 PHE A N 1
ATOM 657 C CA . PHE A 1 87 ? -4.979 0.563 20.552 1.00 67.31 87 PHE A CA 1
ATOM 658 C C . PHE A 1 87 ? -3.913 0.762 21.639 1.00 67.31 87 PHE A C 1
ATOM 660 O O . PHE A 1 87 ? -4.234 0.705 22.822 1.00 67.31 87 PHE A O 1
ATOM 667 N N . GLY A 1 88 ? -2.669 1.075 21.256 1.00 68.00 88 GLY A N 1
ATOM 668 C CA . GLY A 1 88 ? -1.594 1.367 22.213 1.00 68.00 88 GLY A CA 1
ATOM 669 C C . GLY A 1 88 ? -1.844 2.614 23.072 1.00 68.00 88 GLY A C 1
ATOM 670 O O . GLY A 1 88 ? -1.548 2.600 24.262 1.00 68.00 88 GLY A O 1
ATOM 671 N N . ARG A 1 89 ? -2.435 3.676 22.505 1.00 65.31 89 ARG A N 1
ATOM 672 C CA . ARG A 1 89 ? -2.759 4.909 23.252 1.00 65.31 89 ARG A CA 1
ATOM 673 C C . ARG A 1 89 ? -3.887 4.713 24.268 1.00 65.31 89 ARG A C 1
ATOM 675 O O . ARG A 1 89 ? -3.833 5.276 25.353 1.00 65.31 89 ARG A O 1
ATOM 682 N N . ASN A 1 90 ? -4.869 3.878 23.941 1.00 58.22 90 ASN A N 1
ATOM 683 C CA . ASN A 1 90 ? -6.064 3.680 24.765 1.00 58.22 90 ASN A CA 1
ATOM 684 C C . ASN A 1 90 ? -5.865 2.693 25.935 1.00 58.22 90 ASN A C 1
ATOM 686 O O . ASN A 1 90 ? -6.767 2.541 26.754 1.00 58.22 90 ASN A O 1
ATOM 690 N N . GLN A 1 91 ? -4.713 2.017 26.031 1.00 54.47 91 GLN A N 1
ATOM 691 C CA . GLN A 1 91 ? -4.401 1.112 27.150 1.00 54.47 91 GLN A CA 1
ATOM 692 C C . GLN A 1 91 ? -3.946 1.837 28.431 1.00 54.47 91 GLN A C 1
ATOM 694 O O . GLN A 1 91 ? -3.901 1.211 29.486 1.00 54.47 91 GLN A O 1
ATOM 699 N N . GLY A 1 92 ? -3.624 3.135 28.367 1.00 51.44 92 GLY A N 1
ATOM 700 C CA . GLY A 1 92 ? -3.104 3.902 29.509 1.00 51.44 92 GLY A CA 1
ATOM 701 C C . GLY A 1 92 ? -4.145 4.643 30.355 1.00 51.44 92 GLY A C 1
ATOM 702 O O . GLY A 1 92 ? -3.783 5.231 31.369 1.00 51.44 92 GLY A O 1
ATOM 703 N N . GLU A 1 93 ? -5.421 4.651 29.965 1.00 49.78 93 GLU A N 1
ATOM 704 C CA . GLU A 1 93 ? -6.426 5.538 30.564 1.00 49.78 93 GLU A CA 1
ATOM 705 C C . GLU A 1 93 ? -7.612 4.730 31.101 1.00 49.78 93 GLU A C 1
ATOM 707 O O . GLU A 1 93 ? -8.578 4.431 30.395 1.00 49.78 93 GLU A O 1
ATOM 712 N N . GLY A 1 94 ? -7.509 4.350 32.378 1.00 46.84 94 GLY A N 1
ATOM 713 C CA . GLY A 1 94 ? -8.605 3.754 33.139 1.00 46.84 94 GLY A CA 1
ATOM 714 C C . GLY A 1 94 ? -9.871 4.620 33.089 1.00 46.84 94 GLY A C 1
ATOM 715 O O . GLY A 1 94 ? -9.800 5.845 33.102 1.00 46.84 94 GLY A O 1
ATOM 716 N N . GLU A 1 95 ? -11.025 3.955 32.994 1.00 51.22 95 GLU A N 1
ATOM 717 C CA . GLU A 1 95 ? -12.386 4.528 33.042 1.00 51.22 95 GLU A CA 1
ATOM 718 C C . GLU A 1 95 ? -12.809 5.514 31.938 1.00 51.22 95 GLU A C 1
ATOM 720 O O . GLU A 1 95 ? -13.878 6.121 32.024 1.00 51.22 95 GLU A O 1
ATOM 725 N N . ARG A 1 96 ? -12.074 5.630 30.829 1.00 56.97 96 ARG A N 1
ATOM 726 C CA . ARG A 1 96 ? -12.618 6.330 29.655 1.00 56.97 96 ARG A CA 1
ATOM 727 C C . ARG A 1 96 ? -13.750 5.527 29.012 1.00 56.97 96 ARG A C 1
ATOM 729 O O . ARG A 1 96 ? -13.625 4.318 28.799 1.00 56.97 96 ARG A O 1
ATOM 736 N N . LYS A 1 97 ? -14.860 6.205 28.674 1.00 62.47 97 LYS A N 1
ATOM 737 C CA . LYS A 1 97 ? -15.963 5.622 27.887 1.00 62.47 97 LYS A CA 1
ATOM 738 C C . LYS A 1 97 ? -15.362 4.984 26.636 1.00 62.47 97 LYS A C 1
ATOM 740 O O . LYS A 1 97 ? -14.667 5.655 25.876 1.00 62.47 97 LYS A O 1
ATOM 745 N N . ARG A 1 98 ? -15.583 3.684 26.454 1.00 75.25 98 ARG A N 1
ATOM 746 C CA . ARG A 1 98 ? -15.042 2.925 25.327 1.00 75.25 98 ARG A CA 1
ATOM 747 C C . ARG A 1 98 ? -16.133 2.711 24.287 1.00 75.25 98 ARG A C 1
ATOM 749 O O . ARG A 1 98 ? -17.205 2.241 24.645 1.00 75.25 98 ARG A O 1
ATOM 756 N N . LEU A 1 99 ? -15.850 3.059 23.035 1.00 85.06 99 LEU A N 1
ATOM 757 C CA . LEU A 1 99 ? -16.728 2.829 21.887 1.00 85.06 99 LEU A CA 1
ATOM 758 C C . LEU A 1 99 ? -16.109 1.778 20.966 1.00 85.06 99 LEU A C 1
ATOM 760 O O . LEU A 1 99 ? -14.982 1.933 20.496 1.00 85.06 99 LEU A O 1
ATOM 764 N N . ARG A 1 100 ? -16.858 0.715 20.695 1.00 87.12 100 ARG A N 1
ATOM 765 C CA . ARG A 1 100 ? -16.468 -0.420 19.857 1.00 87.12 100 ARG A CA 1
ATOM 766 C C . ARG A 1 100 ? -17.221 -0.331 18.538 1.00 87.12 100 ARG A C 1
ATOM 768 O O . ARG A 1 100 ? -18.434 -0.521 18.502 1.00 87.12 100 ARG A O 1
ATOM 775 N N . LEU A 1 101 ? -16.510 0.001 17.466 1.00 89.00 101 LEU A N 1
ATOM 776 C CA . LEU A 1 101 ? -17.094 0.264 16.154 1.00 89.00 101 LEU A CA 1
ATOM 777 C C . LEU A 1 101 ? -16.703 -0.840 15.168 1.00 89.00 101 LEU A C 1
ATOM 779 O O . LEU A 1 101 ? -15.520 -1.121 14.985 1.00 89.00 101 LEU A O 1
ATOM 783 N N . GLY A 1 102 ? -17.688 -1.454 14.526 1.00 88.69 102 GLY A N 1
ATOM 784 C CA . GLY A 1 102 ? -17.484 -2.406 13.438 1.00 88.69 102 GLY A CA 1
ATOM 785 C C . GLY A 1 102 ? -17.737 -1.773 12.075 1.00 88.69 102 GLY A C 1
ATOM 786 O O . GLY A 1 102 ? -18.536 -0.842 11.968 1.00 88.69 102 GLY A O 1
ATOM 787 N N . GLY A 1 103 ? -17.116 -2.278 11.014 1.00 87.88 103 GLY A N 1
ATOM 788 C CA . GLY A 1 103 ? -17.483 -1.846 9.668 1.00 87.88 103 GLY A CA 1
ATOM 789 C C . GLY A 1 103 ? -16.999 -2.753 8.548 1.00 87.88 103 GLY A C 1
ATOM 790 O O . GLY A 1 103 ? -15.969 -3.412 8.677 1.00 87.88 103 GLY A O 1
ATOM 791 N N . THR A 1 104 ? -17.739 -2.754 7.438 1.00 80.12 104 THR A N 1
ATOM 792 C CA . THR A 1 104 ? -17.332 -3.434 6.194 1.00 80.12 104 THR A CA 1
ATOM 793 C C . THR A 1 104 ? -16.385 -2.605 5.333 1.00 80.12 104 THR A C 1
ATOM 795 O O . THR A 1 104 ? -15.628 -3.146 4.531 1.00 80.12 104 THR A O 1
ATOM 798 N N . HIS A 1 105 ? -16.364 -1.287 5.551 1.00 71.69 105 HIS A N 1
ATOM 799 C CA . HIS A 1 105 ? -15.530 -0.328 4.829 1.00 71.69 105 HIS A CA 1
ATOM 800 C C . HIS A 1 105 ? -14.518 0.324 5.760 1.00 71.69 105 HIS A C 1
ATOM 802 O O . HIS A 1 105 ? -14.779 1.371 6.360 1.00 71.69 105 HIS A O 1
ATOM 808 N N . GLY A 1 106 ? -13.335 -0.276 5.837 1.00 69.94 106 GLY A N 1
ATOM 809 C CA . GLY A 1 106 ? -12.243 0.205 6.679 1.00 69.94 106 GLY A CA 1
ATOM 810 C C . GLY A 1 106 ? -11.897 1.705 6.542 1.00 69.94 106 GLY A C 1
ATOM 811 O O . GLY A 1 106 ? -11.799 2.416 7.548 1.00 69.94 106 GLY A O 1
ATOM 812 N N . PRO A 1 107 ? -11.847 2.289 5.324 1.00 74.88 107 PRO A N 1
ATOM 813 C CA . PRO A 1 107 ? -11.589 3.722 5.164 1.00 74.88 107 PRO A CA 1
ATOM 814 C C . PRO A 1 107 ? -12.623 4.640 5.838 1.00 74.88 107 PRO A C 1
ATOM 816 O O . PRO A 1 107 ? -12.240 5.646 6.439 1.00 74.88 107 PRO A O 1
ATOM 819 N N . LEU A 1 108 ? -13.919 4.303 5.763 1.00 76.56 108 LEU A N 1
ATOM 820 C CA . LEU A 1 108 ? -14.989 5.077 6.408 1.00 76.56 108 LEU A CA 1
ATOM 821 C C . LEU A 1 108 ? -14.908 4.959 7.930 1.00 76.56 108 LEU A C 1
ATOM 823 O O . LEU A 1 108 ? -15.035 5.961 8.636 1.00 76.56 108 LEU A O 1
ATOM 827 N N . LEU A 1 109 ? -14.636 3.750 8.423 1.00 80.00 109 LEU A N 1
ATOM 828 C CA . LEU A 1 109 ? -14.436 3.490 9.844 1.00 80.00 109 LEU A CA 1
ATOM 829 C C . LEU A 1 109 ? -13.255 4.313 10.380 1.00 80.00 109 LEU A C 1
ATOM 831 O O . LEU A 1 109 ? -13.384 5.015 11.383 1.00 80.00 109 LEU A O 1
ATOM 835 N N . GLY A 1 110 ? -12.134 4.322 9.655 1.00 78.56 110 GLY A N 1
ATOM 836 C CA . GLY A 1 110 ? -10.959 5.132 9.963 1.00 78.56 110 GLY A CA 1
ATOM 837 C C . GLY A 1 110 ? -11.271 6.625 10.110 1.00 78.56 110 GLY A C 1
ATOM 838 O O . GLY A 1 110 ? -10.868 7.215 11.116 1.00 78.56 110 GLY A O 1
ATOM 839 N N . ALA A 1 111 ? -12.015 7.194 9.153 1.00 81.69 111 ALA A N 1
ATOM 840 C CA . ALA A 1 111 ? -12.402 8.605 9.136 1.00 81.69 111 ALA A CA 1
ATOM 841 C C . ALA A 1 111 ? -13.384 8.979 10.260 1.00 81.69 111 ALA A C 1
ATOM 843 O O . ALA A 1 111 ? -13.256 10.048 10.860 1.00 81.69 111 ALA A O 1
ATOM 844 N N . LEU A 1 112 ? -14.344 8.103 10.582 1.00 83.25 112 LEU A N 1
ATOM 845 C CA . LEU A 1 112 ? -15.249 8.312 11.715 1.00 83.25 112 LEU A CA 1
ATOM 846 C C . LEU A 1 112 ? -14.474 8.364 13.034 1.00 83.25 112 LEU A C 1
ATOM 848 O O . LEU A 1 112 ? -14.744 9.217 13.876 1.00 83.25 112 LEU A O 1
ATOM 852 N N . VAL A 1 113 ? -13.489 7.483 13.213 1.00 82.12 113 VAL A N 1
ATOM 853 C CA . VAL A 1 113 ? -12.673 7.505 14.430 1.00 82.12 113 VAL A CA 1
ATOM 854 C C . VAL A 1 113 ? -11.828 8.770 14.530 1.00 82.12 113 VAL A C 1
ATOM 856 O O . VAL A 1 113 ? -11.699 9.293 15.631 1.00 82.12 113 VAL A O 1
ATOM 859 N N . ASP A 1 114 ? -11.291 9.291 13.422 1.00 82.69 114 ASP A N 1
ATOM 860 C CA . ASP A 1 114 ? -10.569 10.573 13.449 1.00 82.69 114 ASP A CA 1
ATOM 861 C C . ASP A 1 114 ? -11.496 11.708 13.917 1.00 82.69 114 ASP A C 1
ATOM 863 O O . ASP A 1 114 ? -11.157 12.450 14.835 1.00 82.69 114 ASP A O 1
ATOM 867 N N . ARG A 1 115 ? -12.728 11.766 13.392 1.00 85.06 115 ARG A N 1
ATOM 868 C CA . ARG A 1 115 ? -13.750 12.729 13.841 1.00 85.06 115 ARG A CA 1
ATOM 869 C C . ARG A 1 115 ? -14.114 12.570 15.319 1.00 85.06 115 ARG A C 1
ATOM 871 O O . ARG A 1 115 ? -14.320 13.569 16.003 1.00 85.06 115 ARG A O 1
ATOM 878 N N . LEU A 1 116 ? -14.226 11.336 15.810 1.00 83.38 116 LEU A N 1
ATOM 879 C CA . LEU A 1 116 ? -14.544 11.056 17.214 1.00 83.38 116 LEU A CA 1
ATOM 880 C C . LEU A 1 116 ? -13.385 11.399 18.150 1.00 83.38 116 LEU A C 1
ATOM 882 O O . LEU A 1 116 ? -13.635 11.857 19.261 1.00 83.38 116 LEU A O 1
ATOM 886 N N . ALA A 1 117 ? -12.141 11.210 17.711 1.00 79.62 117 ALA A N 1
ATOM 887 C CA . ALA A 1 117 ? -10.970 11.622 18.473 1.00 79.62 117 ALA A CA 1
ATOM 888 C C . ALA A 1 117 ? -10.946 13.146 18.680 1.00 79.62 117 ALA A C 1
ATOM 890 O O . ALA A 1 117 ? -10.655 13.595 19.787 1.00 79.62 117 ALA A O 1
ATOM 891 N N . ASP A 1 118 ? -11.329 13.923 17.660 1.00 81.00 118 ASP A N 1
ATOM 892 C CA . ASP A 1 118 ? -11.435 15.384 17.758 1.00 81.00 118 ASP A CA 1
ATOM 893 C C . ASP A 1 118 ? -12.634 15.826 18.614 1.00 81.00 118 ASP A C 1
ATOM 895 O O . ASP A 1 11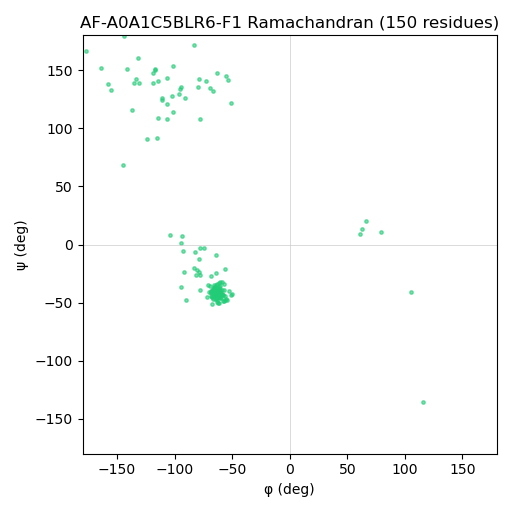8 ? -12.518 16.715 19.457 1.00 81.00 118 ASP A O 1
ATOM 899 N N . ALA A 1 119 ? -13.803 15.213 18.405 1.00 84.94 119 ALA A N 1
ATOM 900 C CA . ALA A 1 119 ? -15.046 15.618 19.064 1.00 84.94 119 ALA A CA 1
ATOM 901 C C . ALA A 1 119 ? -15.162 15.131 20.519 1.00 84.94 119 ALA A C 1
ATOM 903 O O . ALA A 1 119 ? -15.884 15.731 21.316 1.00 84.94 119 ALA A O 1
ATOM 904 N N . ALA A 1 120 ? -14.488 14.033 20.871 1.00 79.69 120 ALA A N 1
ATOM 905 C CA . ALA A 1 120 ? -14.570 13.403 22.184 1.00 79.69 120 ALA A CA 1
ATOM 906 C C . ALA A 1 120 ? -13.210 12.808 22.619 1.00 79.69 120 ALA A C 1
ATOM 908 O O . ALA A 1 120 ? -13.092 11.589 22.776 1.00 79.69 120 ALA A O 1
ATOM 909 N N . PRO A 1 121 ? -12.195 13.650 22.902 1.00 72.19 121 PRO A N 1
ATOM 910 C CA . PRO A 1 121 ? -10.811 13.231 23.173 1.00 72.19 121 PRO A CA 1
ATOM 911 C C . PRO A 1 121 ? -10.625 12.369 24.434 1.00 72.19 121 PRO A C 1
ATOM 913 O O . PRO A 1 121 ? -9.544 11.826 24.653 1.00 72.19 121 PRO A O 1
ATOM 916 N N . GLY A 1 122 ? -11.668 12.231 25.261 1.00 72.69 122 GLY A N 1
ATOM 917 C CA . GLY A 1 122 ? -11.734 11.333 26.416 1.00 72.69 122 GLY A CA 1
ATOM 918 C C . GLY A 1 122 ? -12.362 9.963 26.134 1.00 72.69 122 GLY A C 1
ATOM 919 O O . GLY A 1 122 ? -12.628 9.225 27.078 1.00 72.69 122 GLY A O 1
ATOM 920 N N . THR A 1 123 ? -12.663 9.628 24.878 1.00 78.31 123 THR A N 1
ATOM 921 C CA . THR A 1 123 ? -13.349 8.381 24.507 1.00 78.31 123 THR A CA 1
ATOM 922 C C . THR A 1 123 ? -12.374 7.413 23.852 1.00 78.31 123 THR A C 1
ATOM 924 O O . THR A 1 123 ? -11.793 7.703 22.807 1.00 78.31 123 THR A O 1
ATOM 927 N N . ALA A 1 124 ? -12.215 6.229 24.437 1.00 77.12 124 ALA A N 1
ATOM 928 C CA . ALA A 1 124 ? -11.385 5.179 23.867 1.00 77.12 124 ALA A CA 1
ATOM 929 C C . ALA A 1 124 ? -12.142 4.486 22.725 1.00 77.12 124 ALA A C 1
ATOM 931 O O . ALA A 1 124 ? -13.082 3.734 22.965 1.00 77.12 124 ALA A O 1
ATOM 932 N N . VAL A 1 125 ? -11.745 4.713 21.474 1.00 82.00 125 VAL A N 1
ATOM 933 C CA . VAL A 1 125 ? -12.371 4.050 20.319 1.00 82.00 125 VAL A CA 1
ATOM 934 C C . VAL A 1 125 ? -11.561 2.824 19.900 1.00 82.00 125 VAL A C 1
ATOM 936 O O . VAL A 1 125 ? -10.349 2.911 19.698 1.00 82.00 125 VAL A O 1
ATOM 939 N N . THR A 1 126 ? -12.232 1.686 19.748 1.00 82.31 126 THR A N 1
ATOM 940 C CA . THR A 1 126 ? -11.675 0.450 19.179 1.00 82.31 126 THR A CA 1
ATOM 941 C C . THR A 1 126 ? -12.452 0.069 17.928 1.00 82.31 126 THR A C 1
ATOM 943 O O . THR A 1 126 ? -13.680 0.161 17.926 1.00 82.31 126 THR A O 1
ATOM 946 N N . THR A 1 127 ? -11.753 -0.377 16.889 1.00 84.94 127 THR A N 1
ATOM 947 C CA . THR A 1 127 ? -12.345 -0.709 15.591 1.00 84.94 127 THR A CA 1
ATOM 948 C C . THR A 1 127 ? -12.175 -2.183 15.246 1.00 84.94 127 THR A C 1
ATOM 950 O O . THR A 1 127 ? -11.220 -2.827 15.678 1.00 84.94 127 THR A O 1
ATOM 953 N N . CYS A 1 128 ? -13.125 -2.718 14.484 1.00 82.94 128 CYS A N 1
ATOM 954 C CA . CYS A 1 128 ? -13.058 -4.044 13.886 1.00 82.94 128 CYS A CA 1
ATOM 955 C C . CYS A 1 128 ? -13.562 -3.961 12.442 1.00 82.94 128 CYS A C 1
ATOM 957 O O . CYS A 1 128 ? -14.730 -3.647 12.202 1.00 82.94 128 CYS A O 1
ATOM 959 N N . ALA A 1 129 ? -12.683 -4.237 11.483 1.00 81.44 129 ALA A N 1
ATOM 960 C CA . ALA A 1 129 ? -13.068 -4.386 10.088 1.00 81.44 129 ALA A CA 1
ATOM 961 C C . ALA A 1 129 ? -13.401 -5.858 9.793 1.00 81.44 129 ALA A C 1
ATOM 963 O O . ALA A 1 129 ? -12.573 -6.738 10.036 1.00 81.44 129 ALA A O 1
ATOM 964 N N . SER A 1 130 ? -14.590 -6.128 9.250 1.00 81.19 130 SER A N 1
ATOM 965 C CA . SER A 1 130 ? -14.978 -7.453 8.741 1.00 81.19 130 SER A CA 1
ATOM 966 C C . SER A 1 130 ? -15.635 -7.315 7.375 1.00 81.19 130 SER A C 1
ATOM 968 O O . SER A 1 130 ? -16.413 -6.400 7.145 1.00 81.19 130 SER A O 1
ATOM 970 N N . TRP A 1 131 ? -15.363 -8.255 6.471 1.00 79.88 131 TRP A N 1
ATOM 971 C CA . TRP A 1 131 ? -16.002 -8.325 5.151 1.00 79.88 131 TRP A CA 1
ATOM 972 C C . TRP A 1 131 ? -17.419 -8.914 5.199 1.00 79.88 131 TRP A C 1
ATOM 974 O O . TRP A 1 131 ? -18.078 -9.020 4.167 1.00 79.88 131 TRP A O 1
ATOM 984 N N . SER A 1 132 ? -17.879 -9.333 6.379 1.00 85.25 132 SER A N 1
ATOM 985 C CA . SER A 1 132 ? -19.161 -9.991 6.589 1.00 85.25 132 SER A CA 1
ATOM 986 C C . SER A 1 132 ? -20.076 -9.111 7.430 1.00 85.25 132 SER A C 1
ATOM 988 O O . SER A 1 132 ? -19.912 -8.984 8.643 1.00 85.25 132 SER A O 1
ATOM 990 N N . GLU A 1 133 ? -21.112 -8.560 6.800 1.00 86.56 133 GLU A N 1
ATOM 991 C CA . GLU A 1 133 ? -22.177 -7.858 7.527 1.00 86.56 133 GLU A CA 1
ATOM 992 C C . GLU A 1 133 ? -22.835 -8.760 8.574 1.00 86.56 133 GLU A C 1
ATOM 994 O O . GLU A 1 133 ? -23.209 -8.304 9.653 1.00 86.56 133 GLU A O 1
ATOM 999 N N . ARG A 1 134 ? -22.930 -10.062 8.278 1.00 89.38 134 ARG A N 1
ATOM 1000 C CA . ARG A 1 134 ? -23.487 -11.052 9.198 1.00 89.38 134 ARG A CA 1
ATOM 1001 C C . ARG A 1 134 ? -22.644 -11.190 10.463 1.00 89.38 134 ARG A C 1
ATOM 1003 O O . ARG A 1 134 ? -23.207 -11.215 11.550 1.00 89.38 134 ARG A O 1
ATOM 1010 N N . GLU A 1 135 ? -21.323 -11.230 10.325 1.00 88.81 135 GLU A N 1
ATOM 1011 C CA . GLU A 1 135 ? -20.406 -11.306 11.466 1.00 88.81 135 GLU A CA 1
ATOM 1012 C C . GLU A 1 135 ? -20.495 -10.036 12.324 1.00 88.81 135 GLU A C 1
ATOM 1014 O O . GLU A 1 135 ? -20.620 -10.115 13.544 1.00 88.81 135 GLU A O 1
ATOM 1019 N N . LEU A 1 136 ? -20.535 -8.856 11.694 1.00 90.56 136 LEU A N 1
ATOM 1020 C CA . LEU A 1 136 ? -20.718 -7.588 12.410 1.00 90.56 136 LEU A CA 1
ATOM 1021 C C . LEU A 1 136 ? -22.061 -7.533 13.155 1.00 90.56 136 LEU A C 1
ATOM 1023 O O . LEU A 1 136 ? -22.123 -7.049 14.287 1.00 90.56 136 LEU A O 1
ATOM 1027 N N . ALA A 1 137 ? -23.133 -8.051 12.547 1.00 89.88 137 ALA A N 1
ATOM 1028 C CA . ALA A 1 137 ? -24.448 -8.133 13.175 1.00 89.88 137 ALA A CA 1
ATOM 1029 C C . ALA A 1 137 ? -24.469 -9.104 14.367 1.00 89.88 137 ALA A C 1
ATOM 1031 O O . ALA A 1 137 ? -25.113 -8.821 15.378 1.00 89.88 137 ALA A O 1
ATOM 1032 N N . GLU A 1 138 ? -23.764 -10.233 14.275 1.00 91.00 138 GLU A N 1
ATOM 1033 C CA . GLU A 1 138 ? -23.589 -11.176 15.387 1.00 91.00 138 GLU A CA 1
ATOM 1034 C C . GLU A 1 138 ? -22.805 -10.523 16.536 1.00 91.00 138 GLU A C 1
ATOM 1036 O O . GLU A 1 138 ? -23.269 -10.525 17.676 1.00 91.00 138 GLU A O 1
ATOM 1041 N N . MET A 1 139 ? -21.703 -9.830 16.240 1.00 86.19 139 MET A N 1
ATOM 1042 C CA . MET A 1 139 ? -20.922 -9.108 17.250 1.00 86.19 139 MET A CA 1
ATOM 1043 C C . MET A 1 139 ? -21.702 -7.973 17.933 1.00 86.19 139 MET A C 1
ATOM 1045 O O . MET A 1 139 ? -21.494 -7.720 19.122 1.00 86.19 139 MET A O 1
ATOM 1049 N N . LEU A 1 140 ? -22.602 -7.289 17.217 1.00 89.38 140 LEU A N 1
ATOM 1050 C CA . LEU A 1 140 ? -23.526 -6.315 17.810 1.00 89.38 140 LEU A CA 1
ATOM 1051 C C . LEU A 1 140 ? -24.509 -6.984 18.775 1.00 89.38 140 LEU A C 1
ATOM 1053 O O . LEU A 1 140 ? -24.690 -6.506 19.892 1.00 89.38 140 LEU A O 1
ATOM 1057 N N . LYS A 1 141 ? -25.119 -8.105 18.368 1.00 86.50 141 LYS A N 1
ATOM 1058 C CA . LYS A 1 141 ? -26.056 -8.862 19.217 1.00 86.50 141 LYS A CA 1
ATOM 1059 C C . LYS A 1 141 ? -25.395 -9.375 20.492 1.00 86.50 141 LYS A C 1
ATOM 1061 O O . LYS A 1 141 ? -26.011 -9.343 21.551 1.00 86.50 141 LYS A O 1
ATOM 1066 N N . GLU A 1 142 ? -24.145 -9.813 20.396 1.00 89.06 142 GLU A N 1
ATOM 1067 C CA . GLU A 1 142 ? -23.339 -10.269 21.533 1.00 89.06 142 GLU A CA 1
ATOM 1068 C C . GLU A 1 142 ? -22.829 -9.116 22.415 1.00 89.06 142 GLU A C 1
ATOM 1070 O O . GLU A 1 142 ? -22.150 -9.349 23.414 1.00 89.06 142 GLU A O 1
ATOM 1075 N N . GLY A 1 143 ? -23.104 -7.859 22.047 1.00 79.38 143 GLY A N 1
ATOM 1076 C CA . GLY A 1 143 ? -22.618 -6.683 22.765 1.00 79.38 143 GLY A CA 1
ATOM 1077 C C . GLY A 1 143 ? -21.100 -6.523 22.699 1.00 79.38 143 GLY A C 1
ATOM 1078 O O . GLY A 1 143 ? -20.522 -5.849 23.552 1.00 79.38 143 GLY A O 1
ATOM 1079 N N . ARG A 1 144 ? -20.433 -7.145 21.717 1.00 82.19 144 ARG A N 1
ATOM 1080 C CA . ARG A 1 144 ? -18.994 -6.995 21.436 1.00 82.19 144 ARG A CA 1
ATOM 1081 C C . ARG A 1 144 ? -18.697 -5.728 20.637 1.00 82.19 144 ARG A C 1
ATOM 1083 O O . ARG A 1 144 ? -17.575 -5.231 20.699 1.00 82.19 144 ARG A O 1
ATOM 1090 N N . LEU A 1 145 ? -19.700 -5.201 19.938 1.00 88.81 145 LEU A N 1
ATOM 1091 C CA . LEU A 1 145 ? -19.704 -3.889 19.296 1.00 88.81 145 LEU A CA 1
ATOM 1092 C C . LEU A 1 145 ? -20.790 -3.005 19.914 1.00 88.81 145 LEU A C 1
ATOM 1094 O O . LEU A 1 145 ? -21.817 -3.506 20.362 1.00 88.81 145 LEU A O 1
ATOM 1098 N N . ASP A 1 146 ? -20.560 -1.695 19.899 1.00 87.94 146 ASP A N 1
ATOM 1099 C CA . ASP A 1 146 ? -21.556 -0.676 20.245 1.00 87.94 146 ASP A CA 1
ATOM 1100 C C . ASP A 1 146 ? -22.274 -0.168 18.986 1.00 87.94 146 ASP A C 1
ATOM 1102 O O . ASP A 1 146 ? -23.476 0.079 19.008 1.00 87.94 146 ASP A O 1
ATOM 1106 N N . PHE A 1 147 ? -21.548 -0.052 17.866 1.00 88.81 147 PHE A N 1
ATOM 1107 C CA . PHE A 1 147 ? -22.094 0.351 16.567 1.00 88.81 147 PHE A CA 1
ATOM 1108 C C . PHE A 1 147 ? -21.441 -0.444 15.434 1.00 88.81 147 PHE A C 1
ATOM 1110 O O . PHE A 1 147 ? -20.270 -0.817 15.533 1.00 88.81 147 PHE A O 1
ATOM 1117 N N . ALA A 1 148 ? -22.168 -0.654 14.335 1.00 89.31 148 ALA A N 1
ATOM 1118 C CA . ALA A 1 148 ? -21.599 -1.163 13.090 1.00 89.31 148 ALA A CA 1
ATOM 1119 C C . ALA A 1 148 ? -22.027 -0.303 11.896 1.00 89.31 148 ALA A C 1
ATOM 1121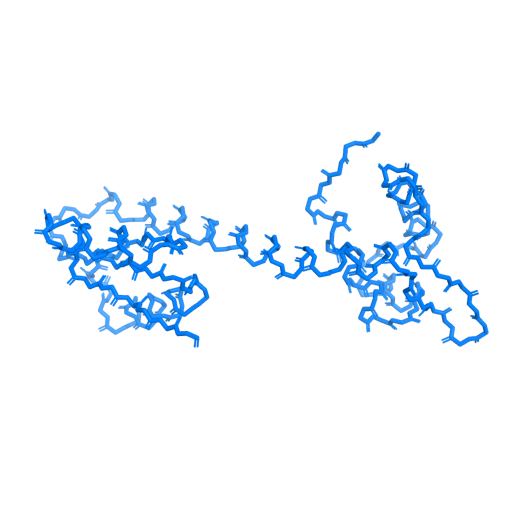 O O . ALA A 1 148 ? -23.181 0.112 11.797 1.00 89.31 148 ALA A O 1
ATOM 1122 N N . LEU A 1 149 ? -21.084 -0.056 10.990 1.00 85.19 149 LEU A N 1
ATOM 1123 C CA . LEU A 1 149 ? -21.301 0.618 9.716 1.00 85.19 149 LEU A CA 1
ATOM 1124 C C . LEU A 1 149 ? -21.357 -0.430 8.601 1.00 85.19 149 LEU A C 1
ATOM 1126 O O . LEU A 1 149 ? -20.351 -1.073 8.297 1.00 85.19 149 LEU A O 1
ATOM 1130 N N . SER A 1 150 ? -22.525 -0.580 7.984 1.00 78.94 150 SER A N 1
ATOM 1131 C CA . SER A 1 150 ? -22.707 -1.343 6.745 1.00 78.94 150 SER A CA 1
ATOM 1132 C C . SER A 1 150 ? -22.922 -0.370 5.581 1.00 78.94 150 SER A C 1
ATOM 1134 O O . SER A 1 150 ? -23.531 0.689 5.750 1.00 78.94 150 SER A O 1
ATOM 1136 N N . GLY A 1 151 ? -22.382 -0.714 4.415 1.00 68.94 151 GLY A N 1
ATOM 1137 C CA . GLY A 1 151 ? -22.565 0.012 3.166 1.00 68.94 151 GLY A CA 1
ATOM 1138 C C . GLY A 1 151 ? -22.295 -0.914 1.984 1.00 68.94 151 GLY A C 1
ATOM 1139 O O . GLY A 1 151 ? -21.348 -1.701 2.028 1.00 68.94 151 GLY A O 1
ATOM 1140 N N . SE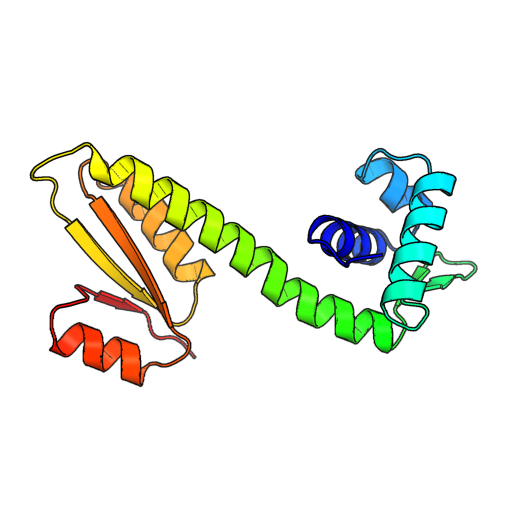R A 1 152 ? -23.131 -0.827 0.954 1.00 55.41 152 SER A N 1
ATOM 1141 C CA . SER A 1 152 ? -22.970 -1.504 -0.339 1.00 55.41 152 SER A CA 1
ATOM 1142 C C . SER A 1 152 ? -22.166 -0.654 -1.312 1.00 55.41 152 SER A C 1
ATOM 1144 O O . SER A 1 152 ? -22.523 0.543 -1.421 1.00 55.41 152 SER A O 1
#

pLDDT: mean 85.76, std 11.44, range [46.84, 98.06]